Protein AF-A0A2N5YMF9-F1 (afdb_monomer)

Secondary structure (DSSP, 8-state):
--SSEEEEEEE-TTS-EEEEEEETTTTEEEEEEEETTTEEEEEEESS-SSSHHHHHHHHHS-HHHHHH--

Structure (mmCIF, N/CA/C/O backbone):
data_AF-A0A2N5YMF9-F1
#
_entry.id   AF-A0A2N5YMF9-F1
#
loop_
_atom_site.group_PDB
_atom_site.id
_atom_site.type_symbol
_atom_site.label_atom_id
_atom_site.label_alt_id
_atom_site.label_comp_id
_atom_site.label_asym_id
_atom_site.label_entity_id
_atom_site.label_seq_id
_atom_site.pdbx_PDB_ins_code
_atom_site.Cartn_x
_atom_site.Cartn_y
_atom_site.Cartn_z
_atom_site.occupancy
_atom_site.B_iso_or_equiv
_atom_site.auth_seq_id
_atom_site.auth_comp_id
_atom_site.auth_asym_id
_atom_site.auth_atom_id
_atom_site.pdbx_PDB_model_num
ATOM 1 N N . ASP A 1 1 ? 18.333 14.713 -8.984 1.00 41.03 1 ASP A N 1
ATOM 2 C CA . ASP A 1 1 ? 17.659 13.690 -8.164 1.00 41.03 1 ASP A CA 1
ATOM 3 C C . ASP A 1 1 ? 16.798 12.824 -9.053 1.00 41.03 1 ASP A C 1
ATOM 5 O O . ASP A 1 1 ? 15.698 13.218 -9.415 1.00 41.03 1 ASP A O 1
ATOM 9 N N . THR A 1 2 ? 17.326 11.697 -9.515 1.00 47.62 2 THR A N 1
ATOM 10 C CA . THR A 1 2 ? 16.616 10.842 -10.471 1.00 47.62 2 THR A CA 1
ATOM 11 C C . THR A 1 2 ? 16.693 9.386 -10.035 1.00 47.62 2 THR A C 1
ATOM 13 O O . THR A 1 2 ? 17.746 8.778 -10.139 1.00 47.62 2 THR A O 1
ATOM 16 N N . ASN A 1 3 ? 15.517 8.845 -9.701 1.00 55.59 3 ASN A N 1
ATOM 17 C CA . ASN A 1 3 ? 15.004 7.585 -10.253 1.00 55.59 3 ASN A CA 1
ATOM 18 C C . ASN A 1 3 ? 15.180 6.233 -9.542 1.00 55.59 3 ASN A C 1
ATOM 20 O O . ASN A 1 3 ? 14.926 5.240 -10.213 1.00 55.59 3 ASN A O 1
ATOM 24 N N . GLU A 1 4 ? 15.441 6.134 -8.241 1.00 63.62 4 GLU A N 1
ATOM 25 C CA . GLU A 1 4 ? 15.649 4.793 -7.639 1.00 63.62 4 GLU A CA 1
ATOM 26 C C . GLU A 1 4 ? 14.480 4.282 -6.783 1.00 63.62 4 GLU A C 1
ATOM 28 O O . GLU A 1 4 ? 14.071 3.137 -6.945 1.00 63.62 4 GLU A O 1
ATOM 33 N N . GLU A 1 5 ? 13.814 5.134 -6.005 1.00 73.00 5 GLU A N 1
ATOM 34 C CA . GLU A 1 5 ? 12.685 4.711 -5.167 1.00 73.00 5 GLU A CA 1
ATOM 35 C C . GLU A 1 5 ? 11.510 5.685 -5.264 1.00 73.00 5 GLU A C 1
ATOM 37 O O . GLU A 1 5 ? 11.678 6.907 -5.341 1.00 73.00 5 GLU A O 1
ATOM 42 N N . LYS A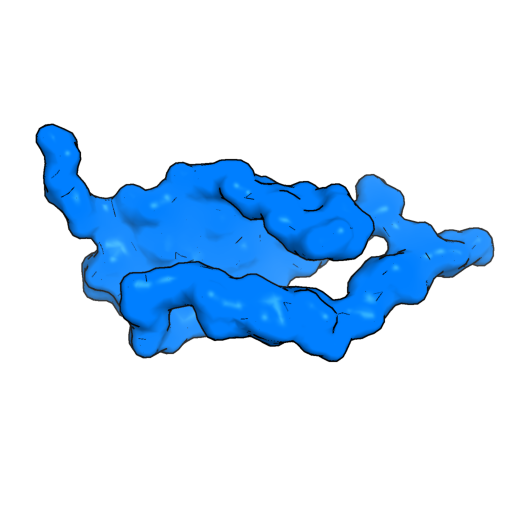 1 6 ? 10.291 5.146 -5.247 1.00 85.25 6 LYS A N 1
ATOM 43 C CA . LYS A 1 6 ? 9.072 5.916 -4.986 1.00 85.25 6 LYS A CA 1
ATOM 44 C C . LYS A 1 6 ? 8.576 5.525 -3.602 1.00 85.25 6 LYS A C 1
ATOM 46 O O . LYS A 1 6 ? 8.052 4.434 -3.446 1.00 85.25 6 LYS A O 1
ATOM 51 N N . ALA A 1 7 ? 8.678 6.427 -2.635 1.00 93.31 7 ALA A N 1
ATOM 52 C CA . ALA A 1 7 ? 8.102 6.250 -1.307 1.00 93.31 7 ALA A CA 1
ATOM 53 C C . ALA A 1 7 ? 7.107 7.376 -1.017 1.00 93.31 7 ALA A C 1
ATOM 55 O O . ALA A 1 7 ? 7.373 8.539 -1.336 1.00 93.31 7 ALA A O 1
ATOM 56 N N . GLY A 1 8 ? 5.955 7.058 -0.433 1.00 95.44 8 GLY A N 1
ATOM 57 C CA . GLY A 1 8 ? 4.973 8.091 -0.136 1.00 95.44 8 GLY A CA 1
ATOM 58 C C . GLY A 1 8 ? 3.733 7.632 0.619 1.00 95.44 8 GLY A C 1
ATOM 59 O O . GLY A 1 8 ? 3.511 6.439 0.820 1.00 95.44 8 GLY A O 1
ATOM 60 N N . PRO A 1 9 ? 2.900 8.598 1.041 1.00 95.88 9 PRO A N 1
ATOM 61 C CA . PRO A 1 9 ? 1.651 8.301 1.716 1.00 95.88 9 PRO A CA 1
ATOM 62 C C . PRO A 1 9 ? 0.669 7.611 0.764 1.00 95.88 9 PRO A C 1
ATOM 64 O O . PRO A 1 9 ? 0.481 8.033 -0.377 1.00 95.88 9 PRO A O 1
ATOM 67 N N . LEU A 1 10 ? -0.019 6.600 1.283 1.00 94.62 10 LEU A N 1
ATOM 68 C CA . LEU A 1 10 ? -1.092 5.881 0.610 1.00 94.62 10 LEU A CA 1
ATOM 69 C C . LEU A 1 10 ? -2.407 6.106 1.358 1.00 94.62 10 LEU A C 1
ATOM 71 O O . LEU A 1 10 ? -2.462 6.091 2.590 1.00 94.62 10 LEU A O 1
ATOM 75 N N . LYS A 1 11 ? -3.490 6.275 0.606 1.00 93.81 11 LYS A N 1
ATOM 76 C CA . LYS A 1 11 ? -4.854 6.209 1.121 1.00 93.81 11 LYS A CA 1
ATOM 77 C C . LYS A 1 11 ? -5.679 5.346 0.174 1.00 93.81 11 LYS A C 1
ATOM 79 O O . LYS A 1 11 ? -5.703 5.632 -1.020 1.00 93.81 11 LYS A O 1
ATOM 84 N N . LEU A 1 12 ? -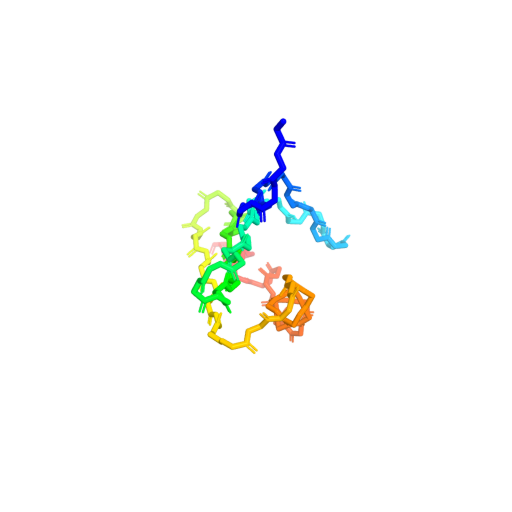6.318 4.312 0.710 1.00 89.06 12 LEU A N 1
ATOM 85 C CA . LEU A 1 12 ? -7.277 3.483 -0.017 1.00 8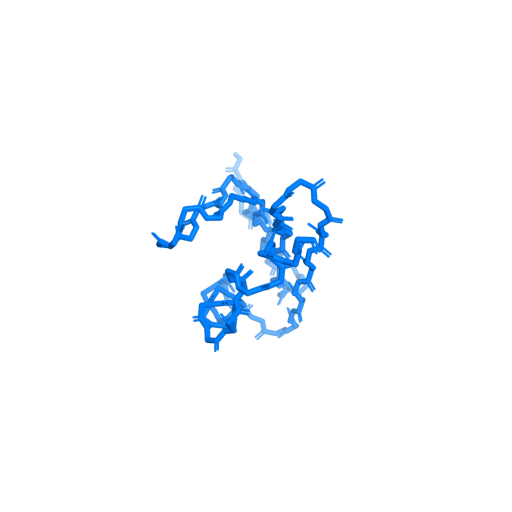9.06 12 LEU A CA 1
ATOM 86 C C . LEU A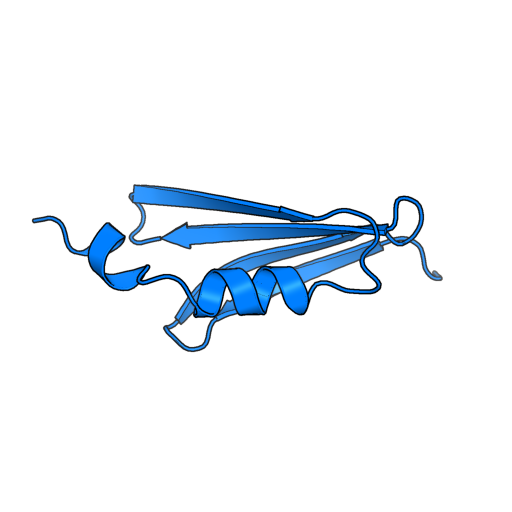 1 12 ? -8.662 4.147 -0.026 1.00 89.06 12 LEU A C 1
ATOM 88 O O . LEU A 1 12 ? -8.943 5.043 0.780 1.00 89.06 12 LEU A O 1
ATOM 92 N N . ASP A 1 13 ? -9.539 3.695 -0.920 1.00 86.19 13 ASP A N 1
ATOM 93 C CA . ASP A 1 13 ? -10.865 4.294 -1.127 1.00 86.19 13 ASP A CA 1
ATOM 94 C C . ASP A 1 13 ? -11.764 4.213 0.114 1.00 86.19 13 ASP A C 1
ATOM 96 O O . ASP A 1 13 ? -12.475 5.169 0.425 1.00 86.19 13 ASP A O 1
ATOM 100 N N . ASN A 1 14 ? -11.661 3.129 0.891 1.00 83.50 14 ASN A N 1
ATOM 101 C CA . ASN A 1 14 ? -12.361 2.956 2.172 1.00 83.50 14 ASN A CA 1
ATOM 102 C C . ASN A 1 14 ? -11.771 3.802 3.319 1.00 83.50 14 ASN A C 1
ATOM 104 O O . ASN A 1 14 ? -12.210 3.728 4.463 1.00 83.50 14 ASN A O 1
ATOM 108 N N . GLY A 1 15 ? -10.778 4.646 3.034 1.00 87.12 15 GLY A N 1
ATOM 109 C CA . GLY A 1 15 ? -10.203 5.580 3.995 1.00 87.12 15 GLY A CA 1
ATOM 110 C C . GLY A 1 15 ? -9.062 5.014 4.836 1.00 87.12 15 GLY A C 1
ATOM 111 O O . GLY A 1 15 ? -8.470 5.788 5.597 1.00 87.12 15 GLY A O 1
ATOM 112 N N . ILE A 1 16 ? -8.705 3.735 4.667 1.00 91.44 16 ILE A N 1
ATOM 113 C CA . ILE A 1 16 ? -7.503 3.144 5.264 1.00 91.44 16 ILE A CA 1
ATOM 114 C C . ILE A 1 16 ? -6.276 3.908 4.765 1.00 91.44 16 ILE A C 1
ATOM 116 O O . ILE A 1 16 ? -6.125 4.191 3.573 1.00 91.44 16 ILE A O 1
ATOM 120 N N . LYS A 1 17 ? -5.402 4.275 5.701 1.00 94.12 17 LYS A N 1
ATOM 121 C CA . LYS A 1 17 ? -4.181 5.036 5.431 1.00 94.12 17 LYS A CA 1
ATOM 122 C C . LYS A 1 17 ? -2.965 4.148 5.609 1.00 94.12 17 LYS A C 1
ATOM 124 O O . LYS A 1 17 ? -2.959 3.235 6.435 1.00 94.12 17 LYS A O 1
ATOM 129 N N . GLY A 1 18 ? -1.922 4.473 4.868 1.00 95.38 18 GLY A N 1
ATOM 130 C CA . GLY A 1 18 ? -0.694 3.715 4.889 1.00 95.38 18 GLY A CA 1
ATOM 131 C C . GLY A 1 18 ? 0.465 4.428 4.224 1.00 95.38 18 GLY A C 1
ATOM 132 O O . GLY A 1 18 ? 0.432 5.634 3.965 1.00 95.38 18 GLY A O 1
ATOM 133 N N . TRP A 1 19 ? 1.484 3.638 3.939 1.00 97.25 19 TRP A N 1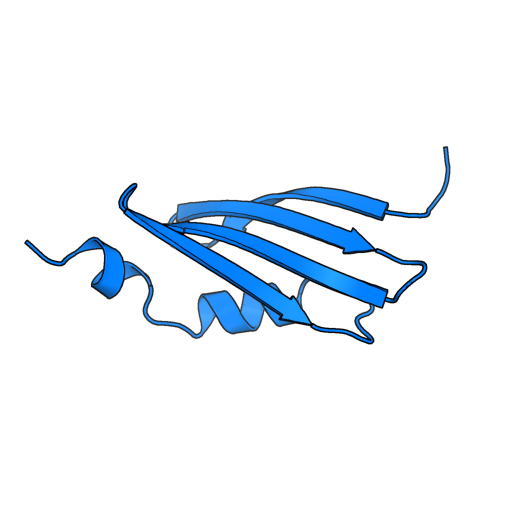
ATOM 134 C CA . TRP A 1 19 ? 2.686 4.036 3.234 1.00 97.25 19 TRP A CA 1
ATOM 135 C C . TRP A 1 19 ? 2.919 3.070 2.079 1.00 97.25 19 TRP A C 1
ATOM 137 O O . TRP A 1 19 ? 2.701 1.870 2.230 1.00 97.25 19 TRP A O 1
ATOM 147 N N . GLU A 1 20 ? 3.327 3.591 0.929 1.00 97.00 20 GLU A N 1
ATOM 148 C CA . GLU A 1 20 ? 3.735 2.793 -0.222 1.00 97.00 20 GLU A CA 1
ATOM 149 C C . GLU A 1 20 ? 5.214 3.007 -0.519 1.00 97.00 20 GLU A C 1
ATOM 151 O O . GLU A 1 20 ? 5.723 4.126 -0.401 1.00 97.00 20 GLU A O 1
ATOM 156 N N . VAL A 1 21 ? 5.882 1.939 -0.940 1.00 96.31 21 VAL A N 1
ATOM 157 C CA . VAL A 1 21 ? 7.248 1.966 -1.455 1.00 96.31 21 VAL A CA 1
ATOM 158 C C . VAL A 1 21 ? 7.299 1.147 -2.737 1.00 96.31 21 VAL A C 1
ATOM 160 O O . VAL A 1 21 ? 6.728 0.064 -2.822 1.00 96.31 21 VAL A O 1
ATOM 163 N N . TYR A 1 22 ? 7.976 1.682 -3.742 1.00 96.06 22 TYR A N 1
ATOM 164 C CA . TYR A 1 22 ? 8.393 0.948 -4.921 1.00 96.06 22 TYR A CA 1
ATOM 165 C C . TYR A 1 22 ? 9.893 1.145 -5.120 1.00 96.06 22 TYR A C 1
ATOM 167 O O . TYR A 1 22 ? 10.339 2.270 -5.376 1.00 96.06 22 TYR A O 1
ATOM 175 N N . ASP A 1 23 ? 10.633 0.051 -4.998 1.00 94.19 23 ASP A N 1
ATOM 176 C CA . ASP A 1 23 ? 12.056 -0.045 -5.289 1.00 94.19 23 ASP A CA 1
ATOM 177 C C . ASP A 1 23 ? 12.229 -0.422 -6.763 1.00 94.19 23 ASP A C 1
ATOM 179 O O . ASP A 1 23 ? 11.897 -1.529 -7.183 1.00 94.19 23 ASP A O 1
ATOM 183 N N . LYS A 1 24 ? 12.748 0.504 -7.574 1.00 90.56 24 LYS A N 1
ATOM 184 C CA . LYS A 1 24 ? 12.939 0.270 -9.014 1.00 90.56 24 LYS A CA 1
ATOM 185 C C . LYS A 1 24 ? 14.126 -0.633 -9.325 1.00 90.56 24 LYS A C 1
ATOM 187 O O . LYS A 1 24 ? 14.175 -1.180 -10.425 1.00 90.56 24 LYS A O 1
ATOM 192 N N . VAL A 1 25 ? 15.099 -0.726 -8.421 1.00 91.31 25 VAL A N 1
ATOM 193 C CA . VAL A 1 25 ? 16.317 -1.522 -8.609 1.00 91.31 25 VAL A CA 1
ATOM 194 C C . VAL A 1 25 ? 15.984 -2.995 -8.436 1.00 91.31 25 VAL A C 1
ATOM 196 O O . VAL A 1 25 ? 16.325 -3.802 -9.301 1.00 91.31 25 VAL A O 1
ATOM 199 N N . ASN A 1 26 ? 15.274 -3.323 -7.358 1.00 93.75 26 ASN A N 1
ATOM 200 C CA . ASN A 1 26 ? 14.861 -4.694 -7.060 1.00 93.75 26 ASN A CA 1
ATOM 201 C C . ASN A 1 26 ? 13.515 -5.066 -7.695 1.00 93.75 26 ASN A C 1
ATOM 203 O O . ASN A 1 26 ? 13.208 -6.247 -7.812 1.00 93.75 26 ASN A O 1
ATOM 207 N N . LYS A 1 27 ? 12.768 -4.066 -8.188 1.00 94.50 27 LYS A N 1
ATOM 208 C CA . LYS A 1 27 ? 11.386 -4.189 -8.675 1.00 94.50 27 LYS A CA 1
ATOM 209 C C . LYS A 1 27 ? 10.408 -4.654 -7.596 1.00 94.50 27 LYS A C 1
ATOM 211 O O . LYS A 1 27 ? 9.426 -5.332 -7.886 1.00 94.50 27 LYS A O 1
ATOM 216 N N . ASP A 1 28 ? 10.650 -4.247 -6.361 1.00 96.12 28 ASP A N 1
ATOM 217 C CA . ASP A 1 28 ? 9.817 -4.639 -5.234 1.00 96.12 28 ASP A CA 1
ATOM 218 C C . ASP A 1 28 ? 8.781 -3.557 -4.948 1.00 96.12 28 ASP A C 1
ATOM 220 O O . ASP A 1 28 ? 9.099 -2.370 -4.818 1.00 96.12 28 ASP A O 1
ATOM 224 N N . ALA A 1 29 ? 7.521 -3.963 -4.834 1.00 97.00 29 ALA A N 1
ATOM 225 C CA . ALA A 1 29 ? 6.435 -3.107 -4.390 1.00 97.00 29 ALA A CA 1
ATOM 226 C C . ALA A 1 29 ? 5.967 -3.532 -3.001 1.00 97.00 29 ALA A C 1
ATOM 228 O O . ALA A 1 29 ? 5.650 -4.694 -2.756 1.00 97.00 29 ALA A O 1
ATOM 229 N N . ASN A 1 30 ? 5.854 -2.556 -2.109 1.00 97.31 30 ASN A N 1
ATOM 230 C CA . ASN A 1 30 ? 5.388 -2.747 -0.747 1.00 97.31 30 ASN A CA 1
ATOM 231 C C . ASN A 1 30 ? 4.313 -1.710 -0.414 1.00 97.31 30 ASN A C 1
ATOM 233 O O . ASN A 1 30 ? 4.432 -0.526 -0.752 1.00 97.31 30 ASN A O 1
ATOM 237 N N . ILE A 1 31 ? 3.275 -2.153 0.291 1.00 97.38 31 ILE A N 1
ATOM 238 C CA . ILE A 1 31 ? 2.401 -1.260 1.045 1.00 97.38 31 ILE A CA 1
ATOM 239 C C . ILE A 1 31 ? 2.285 -1.709 2.498 1.00 97.38 31 ILE A C 1
ATOM 241 O O . ILE A 1 31 ? 2.157 -2.896 2.797 1.00 97.38 31 ILE A O 1
ATOM 245 N N . VAL A 1 32 ? 2.246 -0.727 3.394 1.00 97.56 32 VAL A N 1
ATOM 246 C CA . VAL A 1 32 ? 1.969 -0.907 4.820 1.00 97.56 32 VAL A CA 1
ATOM 247 C C . VAL A 1 32 ? 0.714 -0.124 5.168 1.00 97.56 32 VAL A C 1
ATOM 249 O O . VAL A 1 32 ? 0.666 1.091 4.977 1.00 97.56 32 VAL A O 1
ATOM 252 N N . LEU A 1 33 ? -0.301 -0.799 5.697 1.00 95.69 33 LEU A N 1
ATOM 253 C CA . LEU A 1 33 ? -1.610 -0.237 6.017 1.00 95.69 33 LEU A CA 1
ATOM 254 C C . LEU A 1 33 ? -1.892 -0.342 7.516 1.00 95.69 33 LEU A C 1
ATOM 256 O O . LEU A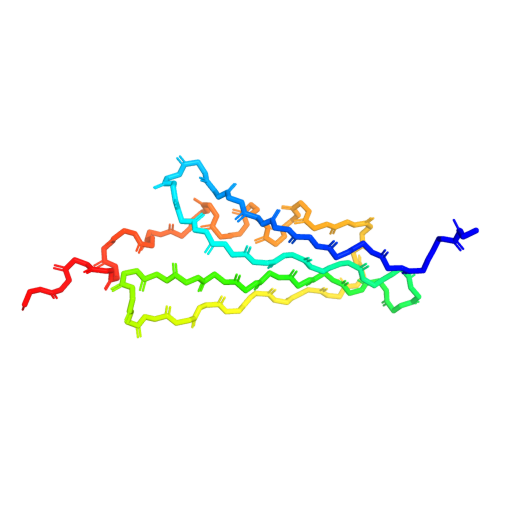 1 33 ? -1.748 -1.408 8.116 1.00 95.69 33 LEU A O 1
ATOM 260 N N . GLY A 1 34 ? -2.341 0.761 8.114 1.00 93.75 34 GLY A N 1
ATOM 261 C CA . GLY A 1 34 ? -2.846 0.775 9.486 1.00 93.75 34 GLY A CA 1
ATOM 262 C C . GLY A 1 34 ? -4.362 0.602 9.507 1.00 93.75 34 GLY A C 1
ATOM 263 O O . GLY A 1 34 ? -5.084 1.448 8.977 1.00 93.75 34 GLY A O 1
ATOM 264 N N . ILE A 1 35 ? -4.853 -0.458 10.152 1.00 91.69 35 ILE A N 1
ATOM 265 C CA . ILE A 1 35 ? -6.275 -0.828 10.161 1.00 91.69 35 ILE A CA 1
ATOM 266 C C . ILE A 1 35 ? -6.817 -0.759 11.592 1.00 91.69 35 ILE A C 1
ATOM 268 O O . ILE A 1 35 ? -6.347 -1.453 12.499 1.00 91.69 35 ILE A O 1
ATOM 272 N N . GLY A 1 36 ? -7.811 0.110 11.808 1.00 87.00 36 GLY A N 1
ATOM 273 C CA . GLY A 1 36 ? -8.542 0.217 13.077 1.00 87.00 36 GLY A CA 1
ATOM 274 C C . GLY A 1 36 ? -7.691 0.526 14.312 1.00 87.00 36 GLY A C 1
ATOM 275 O O . GLY A 1 36 ? -8.105 0.192 15.418 1.00 87.00 36 GLY A O 1
ATOM 276 N N . SER A 1 37 ? -6.487 1.089 14.144 1.00 85.50 37 SER A N 1
ATOM 277 C CA . SER A 1 37 ? -5.485 1.263 15.215 1.00 85.50 37 SER A CA 1
ATOM 278 C C . SER A 1 37 ? -5.117 -0.036 15.954 1.00 85.50 37 SER A C 1
ATOM 280 O O . SER A 1 37 ? -4.667 0.011 17.099 1.00 85.50 37 SER A O 1
ATOM 282 N N . ARG A 1 38 ? -5.333 -1.198 15.326 1.00 88.25 38 ARG A N 1
ATOM 283 C CA . ARG A 1 38 ? -5.163 -2.526 15.940 1.00 88.25 38 ARG A CA 1
ATOM 284 C C . ARG A 1 38 ? -4.312 -3.460 15.098 1.00 88.25 38 ARG A C 1
ATOM 286 O O . ARG A 1 38 ? -3.527 -4.219 15.654 1.00 88.25 38 ARG A O 1
ATOM 293 N N . PHE A 1 39 ? -4.470 -3.395 13.781 1.00 91.44 39 PHE A N 1
ATOM 294 C CA . PHE A 1 39 ? -3.767 -4.263 12.851 1.00 91.44 39 PHE A CA 1
ATOM 295 C C . PHE A 1 39 ? -2.837 -3.446 11.965 1.00 91.44 39 PHE A C 1
ATOM 297 O O . PHE A 1 39 ? -3.149 -2.319 11.568 1.00 91.44 39 PHE A O 1
ATOM 304 N N . LEU A 1 40 ? -1.699 -4.053 11.659 1.00 93.50 40 LEU A N 1
ATOM 305 C CA . LEU A 1 40 ? -0.781 -3.611 10.628 1.00 93.50 40 LEU A CA 1
ATOM 306 C C . LEU A 1 40 ? -0.802 -4.681 9.539 1.00 93.50 40 LEU A C 1
ATOM 308 O O . LEU A 1 40 ? -0.545 -5.848 9.831 1.00 93.50 40 LEU A O 1
ATOM 312 N N . LEU A 1 41 ? -1.142 -4.292 8.316 1.00 94.81 41 LEU A N 1
ATOM 313 C CA . LEU A 1 41 ? -1.109 -5.175 7.155 1.00 94.81 41 LEU A CA 1
ATOM 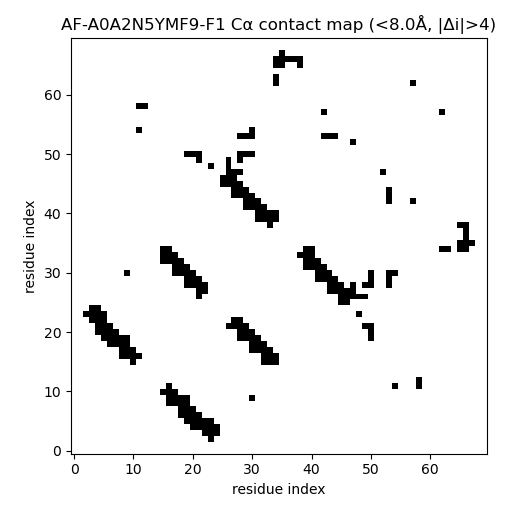314 C C . LEU A 1 41 ? 0.026 -4.730 6.241 1.00 94.81 41 LEU A C 1
ATOM 316 O O . LEU A 1 41 ? 0.040 -3.582 5.800 1.00 94.81 41 LEU A O 1
ATOM 320 N N . THR A 1 42 ? 0.938 -5.648 5.946 1.00 97.25 42 THR A N 1
ATOM 321 C CA . THR A 1 42 ? 1.994 -5.453 4.953 1.00 97.25 42 THR A CA 1
ATOM 322 C C . THR A 1 42 ? 1.722 -6.373 3.772 1.00 97.25 42 THR A C 1
ATOM 324 O O . THR A 1 42 ? 1.481 -7.564 3.971 1.00 97.25 42 THR A O 1
ATOM 327 N N . ILE A 1 43 ? 1.736 -5.823 2.559 1.00 97.50 43 ILE A N 1
ATOM 328 C CA . ILE A 1 43 ? 1.633 -6.587 1.311 1.00 97.50 43 ILE A CA 1
ATOM 329 C C . ILE A 1 43 ? 2.869 -6.269 0.481 1.00 97.50 43 ILE A C 1
ATOM 331 O O . ILE A 1 43 ? 3.161 -5.101 0.221 1.00 97.50 43 ILE A O 1
ATOM 335 N N . GLU A 1 44 ? 3.571 -7.320 0.077 1.00 97.50 44 GLU A N 1
ATOM 336 C CA . GLU A 1 44 ? 4.817 -7.266 -0.682 1.00 97.50 44 GLU A CA 1
ATOM 337 C C . GLU A 1 44 ? 4.679 -8.119 -1.942 1.00 97.50 44 GLU A C 1
ATOM 339 O O . GLU A 1 44 ? 4.076 -9.195 -1.908 1.00 97.50 44 GLU A O 1
ATOM 344 N N . ALA A 1 45 ? 5.222 -7.622 -3.049 1.00 97.25 45 ALA A N 1
ATOM 345 C CA . ALA A 1 45 ? 5.331 -8.343 -4.309 1.00 97.25 45 ALA A CA 1
ATOM 346 C C . ALA A 1 45 ? 6.636 -7.957 -5.016 1.00 97.25 45 ALA A C 1
ATOM 348 O O . ALA A 1 45 ? 7.015 -6.783 -5.007 1.00 97.25 45 ALA A O 1
ATOM 349 N N . ASP A 1 46 ? 7.278 -8.9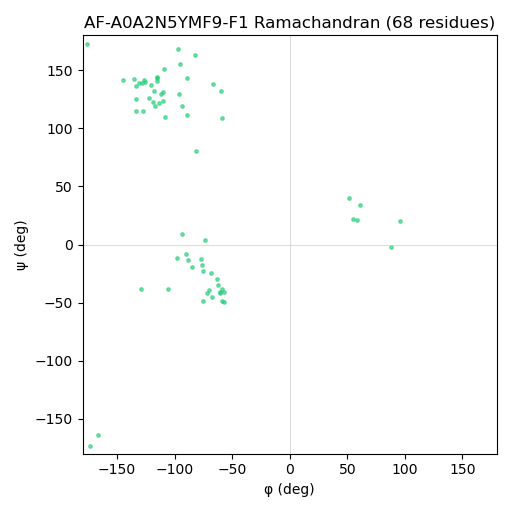37 -5.643 1.00 96.50 46 ASP A N 1
ATOM 350 C CA . ASP A 1 46 ? 8.488 -8.784 -6.452 1.00 96.50 46 ASP A CA 1
ATOM 351 C C . ASP A 1 46 ? 8.157 -8.688 -7.955 1.00 96.50 46 ASP A C 1
ATOM 353 O O . ASP A 1 46 ? 7.016 -8.896 -8.372 1.00 96.50 46 ASP A O 1
ATOM 357 N N . ASP A 1 47 ? 9.144 -8.309 -8.775 1.00 96.44 47 ASP A N 1
ATOM 358 C CA . ASP A 1 47 ? 9.024 -8.109 -10.236 1.00 96.44 47 ASP A CA 1
ATOM 359 C C . ASP A 1 47 ? 7.854 -7.197 -10.661 1.00 96.44 47 ASP A C 1
ATOM 361 O O . ASP A 1 47 ? 7.158 -7.423 -11.652 1.00 96.44 47 ASP A O 1
ATOM 365 N N . GLN A 1 48 ? 7.633 -6.131 -9.899 1.00 95.38 48 GLN A N 1
ATOM 366 C CA . GLN A 1 48 ? 6.616 -5.123 -10.165 1.00 95.38 48 GLN A CA 1
ATOM 367 C C . GLN A 1 48 ? 7.193 -3.929 -10.932 1.00 95.38 48 GLN A C 1
ATOM 369 O O . GLN A 1 48 ? 8.375 -3.613 -10.847 1.00 95.38 48 GLN A O 1
ATOM 374 N N . GLU A 1 49 ? 6.342 -3.207 -11.663 1.00 94.44 49 GLU A N 1
ATOM 375 C CA . GLU A 1 49 ? 6.722 -1.936 -12.309 1.00 94.44 49 GLU A CA 1
ATOM 376 C C . GLU A 1 49 ? 6.304 -0.703 -11.490 1.00 94.44 49 GLU A C 1
ATOM 378 O O . GLU A 1 49 ? 6.674 0.433 -11.806 1.00 94.44 49 GLU A O 1
ATOM 383 N N . ASN A 1 50 ? 5.465 -0.917 -10.473 1.00 93.25 50 ASN A N 1
ATOM 384 C CA . ASN A 1 50 ? 4.878 0.083 -9.588 1.00 93.25 50 ASN A CA 1
ATOM 385 C C . ASN A 1 50 ? 4.105 -0.619 -8.447 1.00 93.25 50 ASN A C 1
ATOM 387 O O . ASN A 1 50 ? 4.101 -1.836 -8.324 1.00 93.25 50 ASN A O 1
ATOM 391 N N . THR A 1 51 ? 3.394 0.154 -7.629 1.00 95.44 51 THR A N 1
ATOM 392 C CA . THR A 1 51 ? 2.611 -0.321 -6.476 1.00 95.44 51 THR A CA 1
ATOM 393 C C . THR A 1 51 ? 1.134 -0.612 -6.764 1.00 95.44 51 THR A C 1
ATOM 395 O O 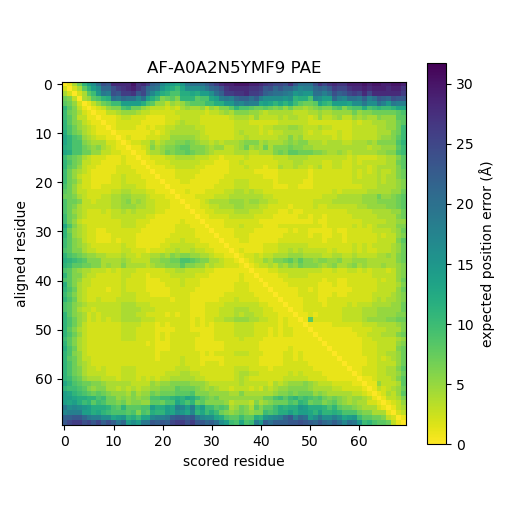. THR A 1 51 ? 0.361 -0.784 -5.825 1.00 95.44 51 THR A O 1
ATOM 398 N N . TYR A 1 52 ? 0.675 -0.617 -8.018 1.00 94.69 52 TYR A N 1
ATOM 399 C CA . TYR A 1 52 ? -0.755 -0.776 -8.319 1.00 94.69 52 TYR A CA 1
ATOM 400 C C . TYR A 1 52 ? -1.275 -2.162 -7.959 1.00 94.69 52 TYR A C 1
ATOM 402 O O . TYR A 1 52 ? -2.286 -2.249 -7.269 1.00 94.69 52 TYR A O 1
ATOM 410 N N . PHE A 1 53 ? -0.550 -3.222 -8.316 1.00 96.00 53 PHE A N 1
ATOM 411 C CA . PHE A 1 53 ? -0.980 -4.588 -8.026 1.00 96.00 53 PHE A CA 1
ATOM 412 C C . PHE A 1 53 ? -1.178 -4.834 -6.522 1.00 96.00 53 PHE A C 1
ATOM 414 O O . PHE A 1 53 ? -2.235 -5.290 -6.095 1.00 96.00 53 PHE A O 1
ATOM 421 N N . VAL A 1 54 ? -0.209 -4.445 -5.686 1.00 96.00 54 VAL A N 1
ATOM 422 C CA . VAL A 1 54 ? -0.324 -4.609 -4.225 1.00 96.00 54 VAL A CA 1
ATOM 423 C C . VAL A 1 54 ? -1.483 -3.796 -3.627 1.00 96.00 54 VAL A C 1
ATOM 425 O O . VAL A 1 54 ? -2.101 -4.232 -2.656 1.00 96.00 54 VAL A O 1
ATOM 428 N N . LYS A 1 55 ? -1.844 -2.650 -4.224 1.00 95.00 55 LYS A N 1
ATOM 429 C CA . LYS A 1 55 ? -3.032 -1.873 -3.825 1.00 95.00 55 LYS A CA 1
ATOM 430 C C . LYS A 1 55 ? -4.332 -2.552 -4.240 1.00 95.00 55 LYS A C 1
ATOM 432 O O . LYS A 1 55 ? -5.258 -2.574 -3.436 1.00 95.00 55 LYS A O 1
ATOM 437 N N . GLU A 1 56 ? -4.394 -3.113 -5.445 1.00 94.75 56 GLU A N 1
ATOM 438 C CA . GLU A 1 56 ? -5.552 -3.886 -5.912 1.00 94.75 56 GLU A CA 1
ATOM 439 C C . GLU A 1 56 ? -5.790 -5.106 -5.017 1.00 94.75 56 GLU A C 1
ATOM 441 O O . GLU A 1 56 ? -6.925 -5.364 -4.615 1.00 94.75 56 GLU A O 1
ATOM 446 N N . VAL A 1 57 ? -4.719 -5.802 -4.616 1.00 95.38 57 VAL A N 1
ATOM 447 C CA . VAL A 1 57 ? -4.796 -6.893 -3.633 1.00 95.38 57 VAL A CA 1
ATOM 448 C C . VAL A 1 57 ? -5.405 -6.387 -2.325 1.00 95.38 57 VAL A C 1
ATOM 450 O O . VAL A 1 57 ? -6.377 -6.976 -1.858 1.00 95.38 57 VAL A O 1
ATOM 453 N N . ALA A 1 58 ? -4.921 -5.272 -1.767 1.00 94.00 58 ALA A N 1
ATOM 454 C CA . ALA A 1 58 ? -5.500 -4.704 -0.547 1.00 94.00 58 ALA A CA 1
ATOM 455 C C . ALA A 1 58 ? -6.979 -4.316 -0.702 1.00 94.00 58 ALA A C 1
ATOM 457 O O . ALA A 1 58 ? -7.769 -4.561 0.204 1.00 94.00 58 ALA A O 1
ATOM 458 N N . GLN A 1 59 ? -7.360 -3.724 -1.837 1.00 92.00 59 GLN A N 1
ATOM 459 C CA . GLN A 1 59 ? -8.746 -3.336 -2.130 1.00 92.00 59 GLN A CA 1
ATOM 460 C C . GLN A 1 59 ? -9.672 -4.543 -2.328 1.00 92.00 59 GLN A C 1
ATOM 462 O O . GLN A 1 59 ? -10.875 -4.422 -2.118 1.00 92.00 59 GLN A O 1
ATOM 467 N N . SER A 1 60 ? -9.132 -5.701 -2.717 1.00 92.81 60 SER A N 1
ATOM 468 C CA . SER A 1 60 ? -9.895 -6.948 -2.835 1.00 92.81 60 SER A CA 1
ATOM 469 C C . SER A 1 60 ? -10.185 -7.629 -1.490 1.00 92.81 60 SER A C 1
ATOM 471 O O . SER A 1 60 ? -11.000 -8.549 -1.434 1.00 92.81 60 SER A O 1
ATOM 473 N N . MET A 1 61 ? -9.525 -7.197 -0.410 1.00 90.81 61 MET A N 1
ATOM 474 C CA . MET A 1 61 ? -9.698 -7.750 0.932 1.00 90.81 61 MET A CA 1
ATOM 475 C C . MET A 1 61 ? -10.819 -7.032 1.692 1.00 90.81 61 MET A C 1
ATOM 477 O O . MET A 1 61 ? -10.947 -5.810 1.633 1.00 90.81 61 MET A O 1
ATOM 481 N N . ASP A 1 62 ? -11.577 -7.784 2.489 1.00 88.00 62 ASP A N 1
ATOM 482 C CA . ASP A 1 62 ? -12.550 -7.218 3.427 1.00 88.00 62 ASP A CA 1
ATOM 483 C C . ASP A 1 62 ? -11.850 -6.746 4.715 1.00 88.00 62 ASP A C 1
ATOM 485 O O . ASP A 1 62 ? -11.751 -7.464 5.713 1.00 88.00 62 ASP A O 1
ATOM 489 N N . LEU A 1 63 ? -11.243 -5.557 4.650 1.00 88.00 63 LEU A N 1
ATOM 490 C CA . LEU A 1 63 ? -10.415 -5.001 5.729 1.00 88.00 63 LEU A CA 1
ATOM 491 C C . LEU A 1 63 ? -11.218 -4.255 6.803 1.00 88.00 63 LEU A C 1
ATOM 493 O O . LEU A 1 63 ? -10.715 -4.050 7.912 1.00 88.00 63 LEU A O 1
ATOM 497 N N . ASP A 1 64 ? -12.446 -3.842 6.495 1.00 81.50 64 ASP A N 1
ATOM 498 C CA . ASP A 1 64 ? -13.284 -3.089 7.431 1.00 81.50 64 ASP A CA 1
ATOM 499 C C . ASP A 1 64 ? -13.743 -4.005 8.576 1.00 81.50 64 ASP A C 1
ATOM 501 O O . ASP A 1 64 ? -13.675 -3.616 9.752 1.00 81.50 64 ASP A O 1
ATOM 505 N N . ASP A 1 65 ? -14.064 -5.261 8.254 1.00 80.12 65 ASP A N 1
ATOM 506 C CA . ASP A 1 65 ? -14.447 -6.293 9.216 1.00 80.12 65 ASP A CA 1
ATOM 507 C C . ASP A 1 65 ? -13.356 -6.565 10.261 1.00 80.12 65 ASP A C 1
ATOM 509 O O . ASP A 1 65 ? -13.667 -6.678 11.452 1.00 80.12 65 ASP A O 1
ATOM 513 N N . LEU A 1 66 ? -12.072 -6.558 9.871 1.00 77.69 66 LEU A N 1
ATOM 514 C CA . LEU A 1 66 ? -10.942 -6.717 10.800 1.00 77.69 66 LEU A CA 1
ATOM 515 C C . LEU A 1 66 ? -10.950 -5.660 11.909 1.00 77.69 66 LEU A C 1
ATOM 517 O O . LEU A 1 66 ? -10.693 -5.967 13.072 1.00 77.69 66 LEU A O 1
ATOM 521 N N . SER A 1 67 ? -11.275 -4.410 11.579 1.00 76.00 67 SER A N 1
ATOM 522 C CA . SER A 1 67 ? -11.317 -3.322 12.561 1.00 76.00 67 SER A CA 1
ATOM 523 C C . SER A 1 67 ? -12.559 -3.352 13.459 1.00 76.00 67 SER A C 1
ATOM 525 O O . SER A 1 67 ? -12.565 -2.721 14.520 1.00 76.00 67 SER A O 1
ATOM 527 N N . SER A 1 68 ? -13.597 -4.087 13.051 1.00 73.62 68 SER A N 1
ATOM 528 C CA . SER A 1 68 ? -14.944 -4.006 13.620 1.00 73.62 68 SER A CA 1
ATOM 529 C C . SER A 1 68 ? -15.205 -4.948 14.802 1.00 73.62 68 SER A C 1
ATOM 531 O O . SER A 1 68 ? -16.243 -4.812 15.454 1.00 73.62 68 SER A O 1
ATOM 533 N N . ILE A 1 69 ? -14.281 -5.869 15.117 1.00 62.91 69 ILE A N 1
ATOM 534 C CA . ILE A 1 69 ? -14.420 -6.812 16.241 1.00 62.91 69 ILE A CA 1
ATOM 535 C C . ILE A 1 69 ? -14.589 -6.022 17.550 1.00 62.91 69 ILE A C 1
ATOM 537 O O . ILE A 1 69 ? -13.659 -5.361 18.023 1.00 62.91 69 ILE A O 1
ATOM 541 N N . LYS A 1 70 ? -15.803 -6.053 18.106 1.00 56.53 70 LYS A N 1
ATOM 542 C CA . LYS A 1 70 ? -16.172 -5.404 19.370 1.00 56.53 70 LYS A CA 1
ATOM 543 C C . LYS A 1 70 ? -15.781 -6.246 20.572 1.00 56.53 70 LYS A C 1
ATOM 545 O O . LYS A 1 70 ? -16.003 -7.473 20.520 1.00 56.53 70 LYS A O 1
#

Radius of gyration: 12.92 Å; Cα contacts (8 Å, |Δi|>4): 128; chains: 1; bounding box: 34×22×32 Å

pLDDT: mean 88.72, std 12.15, range [41.03, 97.56]

Sequence (70 aa):
DTNEEKAGPLKLDNGIKGWEVYDKVNKDANIVLGIGSRFLLTIEADDQENTYFVKEVAQSMDLDDLSSIK

Solvent-accessible surface area (backbone atoms only — not comparable to full-atom values): 4198 Å² total; per-residue (Å²): 141,84,89,56,69,51,73,46,84,38,71,49,93,92,65,46,40,34,40,36,36,25,37,62,84,76,14,35,18,38,38,41,36,51,40,70,93,76,45,78,49,76,41,77,47,69,81,36,96,51,50,60,65,58,49,52,54,56,69,73,46,81,59,68,64,72,50,61,75,124

Foldseek 3Di:
DDDAKDKDWDAAPVGWIWIWIAGPVFRKTWIWTQALVPDIDIFIDTPHPYNPVSNVVVVPDPRNVVNPDD

Nearest PDB structures (foldseek):
  8jhz-assembly1_A  TM=7.272E-01  e=2.395E+00  Paraclostridium sordellii
  6y2r-assembly1_B  TM=4.756E-01  e=3.000E+00  Escherichia coli K-12
  6hhm-assembly1_A  TM=4.862E-01  e=2.140E+00  Formosa agariphila
  6y2p-assembly1_A  TM=4.415E-01  e=3.552E+00  Escherichia coli K-12
  6y2r-assembly1_A  TM=4.782E-01  e=9.251E+00  Escherichia coli K-12

Mean predicted aligned error: 4.8 Å